Protein AF-H9X8B4-F1 (afdb_monomer)

Radius of gyration: 11.22 Å; Cα contacts (8 Å, |Δi|>4): 58; chains: 1; bounding box: 26×26×22 Å

Foldseek 3Di:
DADDPVVLVCLVPDDLVVQLLVCEPVNVVVDDQVVVQVNSVSSPDHDDAQPHRRPDGHD

Mean predicted aligned error: 2.79 Å

pLDDT: mean 93.38, std 4.03, range [67.94, 97.12]

Secondary structure (DSSP, 8-state):
-PPPHHHHHHHHH--HHHHGGG--HHHHTTS-HHHHHHHHHHTT----TT-EETTEE--

Structure (mmCIF, N/CA/C/O backbone):
data_AF-H9X8B4-F1
#
_entry.id   AF-H9X8B4-F1
#
loop_
_atom_site.group_PDB
_atom_site.id
_atom_site.type_symbol
_atom_site.label_atom_id
_atom_site.label_alt_id
_atom_site.label_comp_id
_atom_site.label_asym_id
_atom_site.label_entity_id
_atom_site.label_seq_id
_atom_site.pdbx_PDB_ins_code
_atom_site.Cartn_x
_atom_site.Cartn_y
_atom_site.Cartn_z
_atom_site.occupancy
_atom_site.B_iso_or_equiv
_atom_site.auth_seq_id
_atom_site.auth_comp_id
_atom_site.auth_asym_id
_atom_site.auth_atom_id
_atom_site.pdbx_PDB_model_num
ATOM 1 N N . LYS A 1 1 ? 14.172 -2.977 7.025 1.00 67.94 1 LYS A N 1
ATOM 2 C CA . LYS A 1 1 ? 14.428 -4.251 6.310 1.00 67.94 1 LYS A CA 1
ATOM 3 C C . LYS A 1 1 ? 13.867 -4.120 4.908 1.00 67.94 1 LYS A C 1
ATOM 5 O O . LYS A 1 1 ? 12.737 -3.666 4.790 1.00 67.94 1 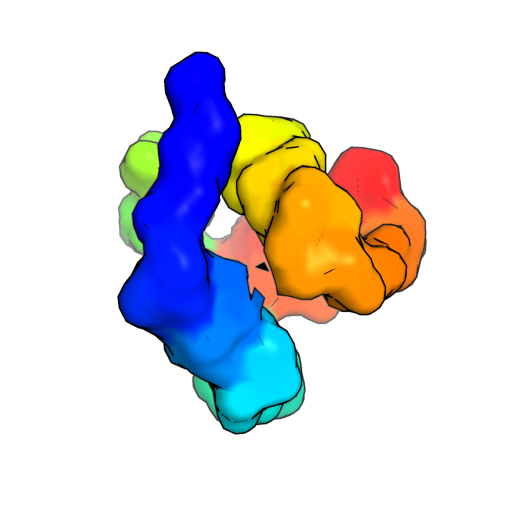LYS A O 1
ATOM 10 N N . SER A 1 2 ? 14.652 -4.454 3.888 1.00 83.62 2 SER A N 1
ATOM 11 C CA . SER A 1 2 ? 14.227 -4.321 2.494 1.00 83.62 2 SER A CA 1
ATOM 12 C C . SER A 1 2 ? 13.132 -5.342 2.158 1.00 83.62 2 SER A C 1
ATOM 14 O O . SER A 1 2 ? 13.210 -6.477 2.646 1.00 83.62 2 SER A O 1
ATOM 16 N N . PRO A 1 3 ? 12.105 -4.958 1.380 1.00 93.06 3 PRO A N 1
ATOM 17 C CA . PRO A 1 3 ? 11.040 -5.866 0.966 1.00 93.06 3 PRO A CA 1
ATOM 18 C C . PRO A 1 3 ? 11.595 -7.017 0.117 1.00 93.06 3 PRO A C 1
ATOM 20 O O . PRO A 1 3 ? 12.582 -6.866 -0.602 1.00 93.06 3 PRO A O 1
ATOM 23 N N . SER A 1 4 ? 10.961 -8.188 0.205 1.00 96.50 4 SER A N 1
ATOM 24 C CA . SER A 1 4 ? 11.311 -9.320 -0.655 1.00 96.50 4 SER A CA 1
ATOM 25 C C . SER A 1 4 ? 10.918 -9.043 -2.109 1.00 96.50 4 SER A C 1
ATOM 27 O O . SER A 1 4 ? 9.981 -8.287 -2.382 1.00 96.50 4 SER A O 1
ATOM 29 N N . ALA A 1 5 ? 11.588 -9.707 -3.055 1.00 95.75 5 ALA A N 1
ATOM 30 C CA . ALA A 1 5 ? 11.267 -9.581 -4.478 1.00 95.75 5 ALA A CA 1
ATOM 31 C C . ALA A 1 5 ? 9.796 -9.929 -4.777 1.00 95.75 5 ALA A C 1
ATOM 33 O O . ALA A 1 5 ? 9.144 -9.224 -5.546 1.00 95.75 5 ALA A O 1
ATOM 34 N N . ALA A 1 6 ? 9.257 -10.957 -4.111 1.00 96.56 6 ALA A N 1
ATOM 35 C CA . ALA A 1 6 ? 7.854 -11.350 -4.228 1.00 96.56 6 ALA A CA 1
ATOM 36 C C . ALA A 1 6 ? 6.895 -10.251 -3.734 1.00 96.56 6 ALA A C 1
ATOM 38 O O . ALA A 1 6 ? 5.928 -9.924 -4.418 1.00 96.56 6 ALA A O 1
ATOM 39 N N . CYS A 1 7 ? 7.197 -9.626 -2.589 1.00 95.69 7 CYS A N 1
ATOM 40 C CA . CYS A 1 7 ? 6.406 -8.515 -2.057 1.00 95.69 7 CYS A CA 1
ATOM 41 C C . CYS A 1 7 ? 6.377 -7.335 -3.037 1.00 95.69 7 CYS A C 1
ATOM 43 O O . CYS A 1 7 ? 5.300 -6.853 -3.389 1.00 95.69 7 CYS A O 1
ATOM 45 N N . CYS A 1 8 ? 7.536 -6.925 -3.563 1.00 96.75 8 CYS A N 1
ATOM 46 C CA . CYS A 1 8 ? 7.571 -5.855 -4.556 1.00 96.75 8 CYS A CA 1
ATOM 47 C C . CYS A 1 8 ? 6.903 -6.235 -5.887 1.00 96.75 8 CYS A C 1
ATOM 49 O O . CYS A 1 8 ? 6.343 -5.365 -6.549 1.00 96.75 8 CYS A O 1
ATOM 51 N N . GLY A 1 9 ? 6.932 -7.510 -6.287 1.00 97.12 9 GLY A N 1
ATOM 52 C CA . GLY A 1 9 ? 6.197 -8.000 -7.456 1.00 97.12 9 GLY A CA 1
ATOM 53 C C . GLY A 1 9 ? 4.690 -7.771 -7.325 1.00 97.12 9 GLY A C 1
ATOM 54 O O . GLY A 1 9 ? 4.070 -7.228 -8.240 1.00 97.12 9 GLY A O 1
ATOM 55 N N . LEU A 1 10 ? 4.123 -8.088 -6.157 1.00 95.31 10 LEU A N 1
ATOM 56 C CA . LEU A 1 10 ? 2.719 -7.807 -5.845 1.00 95.31 10 LEU A CA 1
ATOM 57 C C . LEU A 1 10 ? 2.444 -6.306 -5.813 1.00 95.31 10 LEU A C 1
ATOM 59 O O . LEU A 1 10 ? 1.498 -5.849 -6.448 1.00 95.31 10 LEU A O 1
ATOM 63 N N . ILE A 1 11 ? 3.299 -5.531 -5.139 1.00 95.50 11 ILE A N 1
ATOM 64 C CA . ILE A 1 11 ? 3.142 -4.075 -5.045 1.00 95.50 11 ILE A CA 1
ATOM 65 C C . ILE A 1 11 ? 3.107 -3.444 -6.420 1.00 95.50 11 ILE A C 1
ATOM 67 O O . ILE A 1 11 ? 2.268 -2.585 -6.617 1.00 95.50 11 ILE A O 1
ATOM 71 N N . ARG A 1 12 ? 3.964 -3.856 -7.361 1.00 94.94 12 ARG A N 1
ATOM 72 C CA . ARG A 1 12 ? 3.997 -3.337 -8.740 1.00 94.94 12 ARG A CA 1
ATOM 73 C C . ARG A 1 12 ? 2.822 -3.788 -9.603 1.00 94.94 12 ARG A C 1
ATOM 75 O O . ARG A 1 12 ? 2.454 -3.066 -10.520 1.00 94.94 12 ARG A O 1
ATOM 82 N N . SER A 1 13 ? 2.234 -4.941 -9.300 1.00 95.25 13 SER A N 1
ATOM 83 C CA . SER A 1 13 ? 1.118 -5.502 -10.074 1.00 95.25 13 SER A CA 1
ATOM 84 C C . SER A 1 13 ? -0.252 -5.080 -9.540 1.00 95.25 13 SER A C 1
ATOM 86 O O . SER A 1 13 ? -1.245 -5.169 -10.253 1.00 95.25 13 SER A O 1
ATOM 88 N N . ALA A 1 14 ? -0.327 -4.625 -8.288 1.00 93.69 14 ALA A N 1
ATOM 89 C CA . ALA A 1 14 ? -1.582 -4.254 -7.653 1.00 93.69 14 ALA A CA 1
ATOM 90 C C . ALA A 1 14 ? -2.223 -3.025 -8.318 1.00 93.69 14 ALA A C 1
ATOM 92 O O . ALA A 1 14 ? -1.555 -2.024 -8.588 1.00 93.69 14 ALA A O 1
ATOM 93 N N . ASP A 1 15 ? -3.533 -3.079 -8.531 1.00 93.12 15 ASP A N 1
ATOM 94 C CA . ASP A 1 15 ? -4.322 -1.937 -8.983 1.00 93.12 15 ASP A CA 1
ATOM 95 C C . ASP A 1 15 ? -4.776 -1.117 -7.766 1.00 93.12 15 ASP A C 1
ATOM 97 O O . ASP A 1 15 ? -5.539 -1.601 -6.926 1.00 93.12 15 ASP A O 1
ATOM 101 N N . MET A 1 16 ? -4.292 0.122 -7.643 1.00 88.75 16 MET A N 1
ATOM 102 C CA . MET A 1 16 ? -4.628 0.971 -6.493 1.00 88.75 16 MET A CA 1
ATOM 103 C C . MET A 1 16 ? -6.096 1.422 -6.503 1.00 88.75 16 MET A C 1
ATOM 105 O O . MET A 1 16 ? -6.664 1.619 -5.433 1.00 88.75 16 MET A O 1
ATOM 109 N N . GLY A 1 17 ? -6.742 1.509 -7.670 1.00 90.31 17 GLY A N 1
ATOM 110 C CA . GLY A 1 17 ? -8.179 1.766 -7.786 1.00 90.31 17 GLY A CA 1
ATOM 111 C C . GLY A 1 17 ? -9.027 0.615 -7.240 1.00 90.31 17 GLY A C 1
ATOM 112 O O . GLY A 1 17 ? -10.089 0.850 -6.671 1.00 90.31 17 GLY A O 1
ATOM 113 N N . CYS A 1 18 ? -8.533 -0.622 -7.321 1.00 94.00 18 CYS A N 1
ATOM 114 C CA . CYS A 1 18 ? -9.144 -1.786 -6.677 1.00 94.00 18 CYS A CA 1
ATOM 115 C C . CYS A 1 18 ? -8.820 -1.870 -5.174 1.00 94.00 18 CYS A C 1
ATOM 117 O O . CYS A 1 18 ? -9.690 -2.195 -4.363 1.00 94.00 18 CYS A O 1
ATOM 119 N N . VAL A 1 19 ? -7.578 -1.565 -4.782 1.00 93.44 19 VAL A N 1
ATOM 120 C CA . VAL A 1 19 ? -7.112 -1.688 -3.389 1.00 93.44 19 VAL A CA 1
ATOM 121 C C . VAL A 1 19 ? -7.686 -0.592 -2.491 1.00 93.44 19 VAL A C 1
ATOM 123 O O . VAL A 1 19 ? -8.164 -0.894 -1.399 1.00 93.44 19 VAL A O 1
ATOM 126 N N . CYS A 1 20 ? -7.679 0.669 -2.927 1.00 93.88 20 CYS A N 1
ATOM 127 C CA . CYS A 1 20 ? -8.063 1.803 -2.086 1.00 93.88 20 CYS A CA 1
ATOM 128 C C . CYS A 1 20 ? -9.485 1.711 -1.509 1.00 93.88 20 CYS A C 1
ATOM 130 O O . CYS A 1 20 ? -9.629 1.892 -0.300 1.00 93.88 20 CYS A O 1
ATOM 132 N N . PRO A 1 21 ? -10.531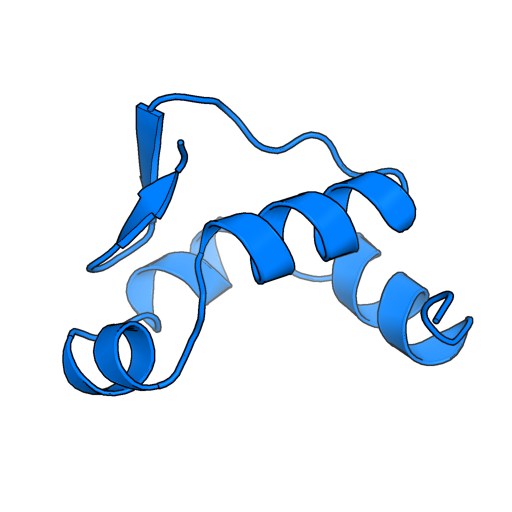 1.348 -2.277 1.00 94.62 21 PRO A N 1
ATOM 133 C CA . PRO A 1 21 ? -11.878 1.171 -1.731 1.00 94.62 21 PRO A CA 1
ATOM 134 C C . PRO A 1 21 ? -11.978 0.083 -0.654 1.00 94.62 21 PRO A C 1
ATOM 136 O O . PRO A 1 21 ? -12.909 0.090 0.147 1.00 94.62 21 PRO A O 1
ATOM 139 N N . LYS A 1 22 ? -11.033 -0.867 -0.620 1.00 94.88 22 LYS A N 1
ATOM 140 C CA . LYS A 1 22 ? -10.986 -1.927 0.395 1.00 94.88 22 LYS A CA 1
ATOM 141 C C . LYS A 1 22 ? -10.361 -1.458 1.706 1.00 94.88 22 LYS A C 1
ATOM 143 O O . LYS A 1 22 ? -10.539 -2.142 2.709 1.00 94.88 22 LYS A O 1
ATOM 148 N N . VAL A 1 23 ? -9.667 -0.317 1.734 1.00 94.88 23 VAL A N 1
ATOM 149 C CA . VAL A 1 23 ? -9.062 0.242 2.952 1.00 94.88 23 VAL A CA 1
ATOM 150 C C . VAL A 1 23 ? -10.149 0.888 3.812 1.00 94.88 23 VAL A C 1
ATOM 1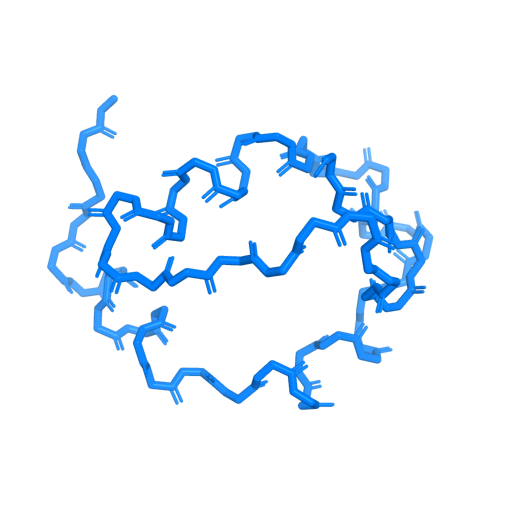52 O O . VAL A 1 23 ? -10.423 2.086 3.736 1.00 94.88 23 VAL A O 1
ATOM 155 N N . THR A 1 24 ? -10.801 0.065 4.629 1.00 96.56 24 THR A N 1
ATOM 156 C CA . THR A 1 24 ? -11.832 0.497 5.583 1.00 96.56 24 THR A CA 1
ATOM 157 C C . THR A 1 24 ? -11.215 1.143 6.832 1.00 96.56 24 THR A C 1
ATOM 159 O O . THR A 1 24 ? -10.018 0.968 7.087 1.00 96.56 24 THR A O 1
ATOM 162 N N . PRO A 1 25 ? -12.007 1.821 7.689 1.00 96.12 25 PRO A N 1
ATOM 163 C CA . PRO A 1 25 ? -11.494 2.415 8.925 1.00 96.12 25 PRO A CA 1
ATOM 164 C C . PRO A 1 25 ? -10.904 1.380 9.887 1.00 96.12 25 PRO A C 1
ATOM 166 O O . PRO A 1 25 ? -10.006 1.688 10.665 1.00 96.12 25 PRO A O 1
ATOM 169 N N . GLN A 1 26 ? -11.401 0.141 9.843 1.00 95.75 26 GLN A N 1
ATOM 170 C CA . GLN A 1 26 ? -10.868 -0.950 10.656 1.00 95.75 26 GLN A CA 1
ATOM 171 C C . GLN A 1 26 ? -9.459 -1.334 10.197 1.00 95.75 26 GLN A C 1
ATOM 173 O O . GLN A 1 26 ? -8.575 -1.482 11.032 1.00 95.75 26 GLN A O 1
ATOM 178 N N . ILE A 1 27 ? -9.222 -1.406 8.882 1.00 94.81 27 ILE A N 1
ATOM 179 C CA . ILE A 1 27 ? -7.887 -1.663 8.322 1.00 94.81 27 ILE A CA 1
ATOM 180 C C . ILE A 1 27 ? -6.957 -0.478 8.583 1.00 94.81 27 ILE A C 1
ATOM 182 O O . ILE A 1 27 ? -5.818 -0.680 8.993 1.00 94.81 27 ILE A O 1
ATOM 186 N N . ALA A 1 28 ? -7.449 0.751 8.409 1.00 93.56 28 ALA A N 1
ATOM 187 C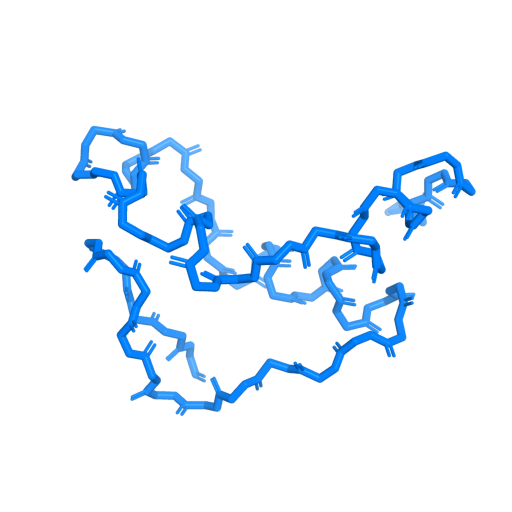 CA . ALA A 1 28 ? -6.682 1.972 8.648 1.00 93.56 28 ALA A CA 1
ATOM 188 C C . ALA A 1 28 ? -6.100 2.033 10.072 1.00 93.56 28 ALA A C 1
ATOM 190 O O . ALA A 1 28 ? -4.969 2.469 10.254 1.00 93.56 28 ALA A O 1
ATOM 191 N N . LYS A 1 29 ? -6.833 1.531 11.075 1.00 95.25 29 LYS A N 1
ATOM 192 C CA . LYS A 1 29 ? -6.366 1.453 12.471 1.00 95.25 29 LYS A CA 1
ATOM 193 C C . LYS A 1 29 ? -5.234 0.443 12.698 1.00 95.25 29 LYS A C 1
ATOM 195 O O . LYS A 1 29 ? -4.553 0.531 13.714 1.00 95.25 29 LYS A O 1
ATOM 200 N N . LEU A 1 30 ? -5.047 -0.516 11.793 1.00 94.81 30 LEU A N 1
ATOM 201 C CA . LEU A 1 30 ? -4.053 -1.588 11.920 1.00 94.81 30 LEU A CA 1
ATOM 202 C C . LEU A 1 30 ? -2.739 -1.275 11.196 1.00 94.81 30 LEU A C 1
ATOM 204 O O . LEU A 1 30 ? -1.740 -1.959 11.420 1.00 94.81 30 LEU A O 1
ATOM 208 N N . ILE A 1 31 ? -2.724 -0.269 10.320 1.00 92.31 31 ILE A N 1
ATOM 209 C CA . ILE A 1 31 ? -1.578 0.035 9.463 1.00 92.31 31 ILE A CA 1
ATOM 210 C C . ILE A 1 31 ? -0.989 1.408 9.781 1.00 92.31 31 ILE A C 1
ATOM 212 O O . ILE A 1 31 ? -1.694 2.371 10.059 1.00 92.31 31 ILE A O 1
ATOM 216 N N . ASN A 1 32 ? 0.336 1.516 9.686 1.00 94.12 32 ASN A N 1
ATOM 217 C CA . ASN A 1 32 ? 1.011 2.808 9.687 1.00 94.12 32 ASN A CA 1
ATOM 218 C C . ASN A 1 32 ? 1.149 3.280 8.235 1.00 94.12 32 ASN A C 1
ATOM 220 O O . ASN A 1 32 ? 1.927 2.702 7.474 1.00 94.12 32 ASN A O 1
ATOM 224 N N . VAL A 1 33 ? 0.392 4.317 7.867 1.00 93.00 33 VAL A N 1
ATOM 225 C CA . VAL A 1 33 ? 0.323 4.824 6.488 1.00 93.00 33 VAL A CA 1
ATOM 226 C C . VAL A 1 33 ? 1.704 5.217 5.970 1.00 93.00 33 VAL A C 1
ATOM 228 O O . VAL A 1 33 ? 2.091 4.758 4.901 1.00 93.00 33 VAL A O 1
ATOM 231 N N . SER A 1 34 ? 2.493 5.967 6.743 1.00 92.88 34 SER A N 1
ATOM 232 C CA . SER A 1 34 ? 3.843 6.375 6.335 1.00 92.88 34 SER A CA 1
ATOM 233 C C . SER A 1 34 ? 4.749 5.173 6.060 1.00 92.88 34 SER A C 1
ATOM 235 O O . SER A 1 34 ? 5.469 5.165 5.069 1.00 92.88 34 SER A O 1
ATOM 237 N N . LYS A 1 35 ? 4.667 4.108 6.873 1.00 93.38 35 LYS A N 1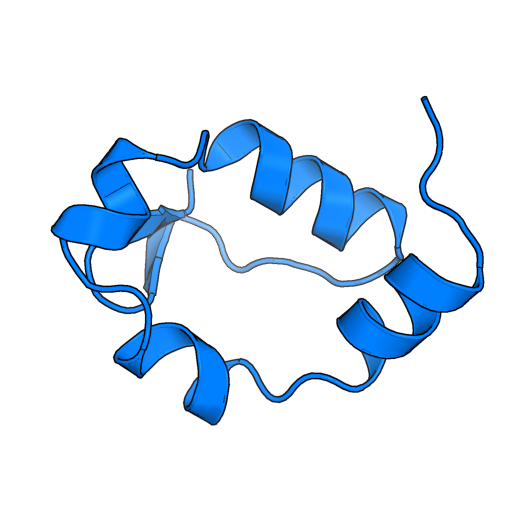
ATOM 238 C CA . LYS A 1 35 ? 5.429 2.872 6.620 1.00 93.38 35 LYS A CA 1
ATOM 239 C C . LYS A 1 35 ? 4.990 2.163 5.341 1.00 93.38 35 LYS A C 1
ATOM 241 O O . LYS A 1 35 ? 5.842 1.634 4.632 1.00 93.38 35 LYS A O 1
ATOM 246 N N . VAL A 1 36 ? 3.686 2.123 5.061 1.00 93.00 36 VAL A N 1
ATOM 247 C CA . VAL A 1 36 ? 3.156 1.531 3.823 1.00 93.00 36 VAL A CA 1
ATOM 248 C C . VAL A 1 36 ? 3.644 2.324 2.615 1.00 93.00 36 VAL A C 1
ATOM 250 O O . VAL A 1 36 ? 4.145 1.722 1.671 1.00 93.00 36 VAL A O 1
ATOM 253 N N . VAL A 1 37 ? 3.577 3.656 2.673 1.00 93.56 37 VAL A N 1
ATOM 254 C CA . VAL A 1 37 ? 4.067 4.542 1.608 1.00 93.56 37 VAL A CA 1
ATOM 255 C C . VAL A 1 37 ? 5.554 4.315 1.353 1.00 93.56 37 VAL A C 1
ATOM 257 O O . VAL A 1 37 ? 5.917 3.956 0.236 1.00 93.56 37 VAL A O 1
ATOM 260 N N . SER A 1 38 ? 6.396 4.362 2.390 1.00 93.94 38 SER A N 1
ATOM 261 C CA . SER A 1 38 ? 7.835 4.118 2.231 1.00 93.94 38 SER A CA 1
ATOM 262 C C . SER A 1 38 ? 8.149 2.737 1.648 1.00 93.94 38 SER A C 1
ATOM 264 O O . SER A 1 38 ? 9.120 2.579 0.911 1.00 93.94 38 SER A O 1
ATOM 266 N N . LEU A 1 39 ? 7.346 1.715 1.963 1.00 94.31 39 LEU A N 1
ATOM 267 C CA . LEU A 1 39 ? 7.494 0.369 1.407 1.00 94.31 39 LEU A CA 1
ATOM 268 C C . LEU A 1 39 ? 7.111 0.313 -0.080 1.00 94.31 39 LEU A C 1
ATOM 270 O O . LEU A 1 39 ? 7.819 -0.323 -0.861 1.00 94.31 39 LEU A O 1
ATOM 274 N N . VAL A 1 40 ? 6.036 0.993 -0.482 1.00 94.50 40 VAL A N 1
ATOM 275 C CA . VAL A 1 40 ? 5.621 1.103 -1.890 1.00 94.50 40 VAL A CA 1
ATOM 276 C C . VAL A 1 40 ? 6.681 1.843 -2.712 1.00 94.50 40 VAL A C 1
ATOM 278 O O . VAL A 1 40 ? 7.090 1.350 -3.767 1.00 94.50 40 VAL A O 1
ATOM 281 N N . GLU A 1 41 ? 7.199 2.951 -2.184 1.00 94.00 41 GLU A N 1
ATOM 282 C CA . GLU A 1 41 ? 8.278 3.736 -2.795 1.00 94.00 41 GLU A CA 1
ATOM 283 C C . GLU A 1 41 ? 9.580 2.942 -2.901 1.00 94.00 41 GLU A C 1
ATOM 285 O O . GLU A 1 41 ? 10.204 2.912 -3.960 1.00 94.00 41 GLU A O 1
ATOM 290 N N . SER A 1 42 ? 9.943 2.190 -1.855 1.00 95.25 42 SER A N 1
ATOM 291 C CA . SER A 1 42 ? 11.110 1.292 -1.872 1.00 95.25 42 SER A CA 1
ATOM 292 C C . SER A 1 42 ? 11.010 0.194 -2.938 1.00 95.25 42 SER A C 1
ATOM 294 O O . SER A 1 42 ? 12.026 -0.357 -3.355 1.00 95.25 42 SER A O 1
ATOM 296 N N . CYS A 1 43 ? 9.797 -0.143 -3.386 1.00 96.00 43 CYS A N 1
ATOM 297 C CA . CYS A 1 43 ? 9.557 -1.088 -4.477 1.00 96.00 43 CYS A CA 1
ATOM 298 C C . CYS A 1 43 ? 9.497 -0.430 -5.869 1.00 96.00 43 CYS A C 1
ATOM 300 O O . CYS A 1 43 ? 9.265 -1.140 -6.858 1.00 96.00 43 CYS A O 1
ATOM 302 N N . GLY A 1 44 ? 9.722 0.887 -5.954 1.00 93.94 44 GLY A N 1
ATOM 303 C CA . GLY A 1 44 ? 9.793 1.665 -7.192 1.00 93.94 44 GLY A CA 1
ATOM 304 C C . GLY A 1 44 ? 8.456 2.221 -7.686 1.00 93.94 44 GLY A C 1
ATOM 305 O O . GLY A 1 44 ? 8.357 2.581 -8.856 1.00 93.94 44 GLY A O 1
ATOM 306 N N . ARG A 1 45 ? 7.414 2.270 -6.845 1.00 93.56 45 AR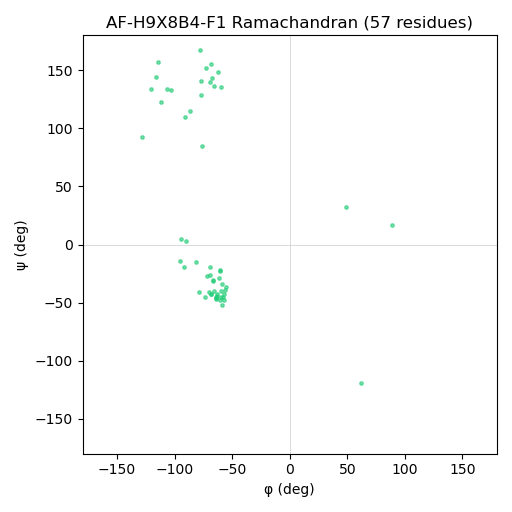G A N 1
ATOM 307 C CA . ARG A 1 45 ? 6.142 2.933 -7.180 1.00 93.56 45 ARG A CA 1
ATOM 308 C C . ARG A 1 45 ? 6.038 4.284 -6.485 1.00 93.56 45 ARG A C 1
ATOM 310 O O . ARG A 1 45 ? 6.240 4.369 -5.283 1.00 93.56 45 ARG A O 1
ATOM 317 N N . SER A 1 46 ? 5.655 5.313 -7.234 1.00 91.50 46 SER A N 1
ATOM 318 C CA . SER A 1 46 ? 5.326 6.617 -6.657 1.00 91.50 46 SER A CA 1
ATOM 319 C C . SER A 1 46 ? 3.938 6.583 -6.018 1.00 91.50 46 SER A C 1
ATOM 321 O O . SER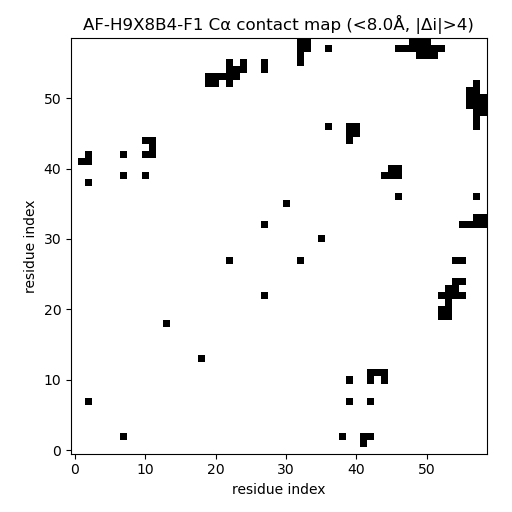 A 1 46 ? 3.014 5.967 -6.559 1.00 91.50 46 SER A O 1
ATOM 323 N N . VAL A 1 47 ? 3.803 7.241 -4.868 1.00 91.94 47 VAL A N 1
ATOM 324 C CA . VAL A 1 47 ? 2.531 7.433 -4.176 1.00 91.94 47 VAL A CA 1
ATOM 325 C C . VAL A 1 47 ? 2.173 8.920 -4.242 1.00 91.94 47 VAL A C 1
ATOM 327 O O . VAL A 1 47 ? 2.963 9.741 -3.784 1.00 91.94 47 VAL A O 1
ATOM 330 N N . PRO A 1 48 ? 1.006 9.291 -4.795 1.00 91.19 48 PRO A N 1
ATOM 331 C CA . PRO A 1 48 ? 0.552 10.676 -4.790 1.00 91.19 48 PRO A CA 1
ATOM 332 C C . PRO A 1 48 ? 0.412 11.206 -3.361 1.00 91.19 48 PRO A C 1
ATOM 334 O O . PRO A 1 48 ? -0.157 10.524 -2.506 1.00 91.19 48 PRO A O 1
ATOM 337 N N . HIS A 1 49 ? 0.892 12.421 -3.111 1.00 92.44 49 HIS A N 1
ATOM 338 C CA . HIS A 1 49 ? 0.762 13.084 -1.812 1.00 92.44 49 HIS A CA 1
ATOM 339 C C . HIS A 1 49 ? -0.669 13.559 -1.557 1.00 92.44 49 HIS A C 1
ATOM 341 O O . HIS A 1 49 ? -1.413 13.850 -2.498 1.00 92.44 49 HIS A O 1
ATOM 347 N N . HIS A 1 50 ? -1.050 13.624 -0.278 1.00 92.88 50 HIS A N 1
ATOM 348 C CA . HIS A 1 50 ? -2.333 14.169 0.198 1.00 92.88 50 HIS A CA 1
ATOM 349 C C . HIS A 1 50 ? -3.570 13.632 -0.540 1.00 92.88 50 HIS A C 1
ATOM 351 O O . HIS A 1 50 ? -4.570 14.324 -0.725 1.00 92.88 50 HIS A O 1
ATOM 357 N N . THR A 1 51 ? -3.502 12.377 -0.975 1.00 93.06 51 THR A N 1
ATOM 358 C CA . THR A 1 51 ? -4.522 11.717 -1.784 1.00 93.06 51 THR A CA 1
ATOM 359 C C . THR A 1 51 ? -5.281 10.712 -0.931 1.00 93.06 51 THR A C 1
ATOM 361 O O . THR A 1 51 ? -4.691 9.922 -0.188 1.00 93.06 51 THR A O 1
ATOM 364 N N . GLN A 1 52 ? -6.609 10.735 -1.034 1.00 93.19 52 GLN A N 1
ATOM 365 C CA . GLN A 1 52 ? -7.466 9.818 -0.296 1.00 93.19 52 GLN A CA 1
ATOM 366 C C . GLN A 1 52 ? -7.457 8.422 -0.936 1.00 93.19 52 GLN A C 1
ATOM 368 O O . GLN A 1 52 ? -7.719 8.259 -2.126 1.00 93.19 52 GLN A O 1
ATOM 373 N N . CYS A 1 53 ? -7.208 7.401 -0.120 1.00 94.50 53 CYS A N 1
ATOM 374 C CA . CYS A 1 53 ? -7.242 5.992 -0.489 1.00 94.50 53 CYS A CA 1
ATOM 375 C C . CYS A 1 53 ? -8.135 5.249 0.513 1.00 94.50 53 CYS A C 1
ATOM 377 O O . CYS A 1 53 ? -7.702 4.853 1.595 1.00 94.50 53 CYS A O 1
ATOM 379 N N . GLY A 1 54 ? -9.422 5.121 0.188 1.00 94.06 54 GLY A N 1
ATOM 380 C CA . GLY A 1 54 ? -10.412 4.599 1.132 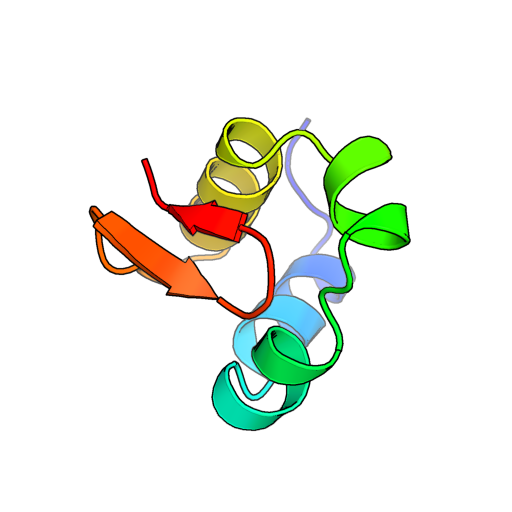1.00 94.06 54 GLY A CA 1
ATOM 381 C C . GLY A 1 54 ? -10.532 5.497 2.365 1.00 94.06 54 GLY A C 1
ATOM 382 O O . GLY A 1 54 ? -10.893 6.669 2.260 1.00 94.06 54 GLY A O 1
ATOM 383 N N . SER A 1 55 ? -10.234 4.939 3.540 1.00 95.31 55 SER A N 1
ATOM 384 C CA . SER A 1 55 ? -10.301 5.637 4.835 1.00 95.31 55 SER A CA 1
ATOM 385 C C . SER A 1 55 ? -8.974 6.249 5.298 1.00 95.31 55 SER A C 1
ATOM 387 O O . SER A 1 55 ? -8.906 6.738 6.423 1.00 95.31 55 SER A O 1
ATOM 389 N N . ILE A 1 56 ? -7.919 6.198 4.477 1.00 95.06 56 ILE A N 1
ATOM 390 C CA . ILE A 1 56 ? -6.631 6.848 4.762 1.00 95.06 56 ILE A CA 1
ATOM 391 C C . ILE A 1 56 ? -6.350 7.968 3.762 1.00 95.06 56 ILE A C 1
ATOM 393 O O . ILE A 1 56 ? -6.836 7.942 2.631 1.00 95.06 56 ILE A O 1
ATOM 397 N N . THR A 1 57 ? -5.498 8.902 4.170 1.00 94.62 57 THR A N 1
ATOM 398 C CA . THR A 1 57 ? -4.931 9.935 3.299 1.00 94.62 57 THR A CA 1
ATOM 399 C C . THR A 1 57 ? -3.420 9.785 3.312 1.00 94.62 57 THR A C 1
ATOM 401 O O . THR A 1 57 ? -2.827 9.587 4.376 1.00 94.62 57 THR A O 1
ATOM 404 N N . THR A 1 58 ? -2.799 9.818 2.136 1.00 92.31 58 THR A N 1
ATOM 405 C CA . THR A 1 58 ? -1.341 9.762 2.022 1.00 92.31 58 THR A CA 1
ATOM 406 C C . THR A 1 58 ? -0.706 11.032 2.602 1.00 92.31 58 THR A C 1
ATOM 408 O O . THR A 1 58 ? -1.295 12.114 2.503 1.00 92.31 58 THR A O 1
ATOM 411 N N . PRO A 1 59 ? 0.459 10.907 3.260 1.00 87.00 59 PRO A N 1
ATOM 412 C CA . PRO A 1 59 ? 1.171 12.044 3.820 1.00 87.00 59 PRO A CA 1
ATOM 413 C C . PRO A 1 59 ? 1.734 12.972 2.742 1.00 87.00 59 PRO A C 1
ATOM 415 O O . PRO A 1 59 ? 1.833 12.581 1.554 1.00 87.00 59 PRO A O 1
#

Organism: Pinus taeda (NCBI:txid3352)

Solvent-accessible surface area (backbone atoms only — not comparable to full-atom values): 3606 Å² total; per-residue (Å²): 132,84,78,52,71,68,56,34,52,48,62,73,67,55,55,61,84,68,49,22,74,67,33,38,64,73,53,46,74,76,52,59,63,69,62,52,50,55,52,44,43,74,53,75,41,88,74,70,62,72,37,78,38,55,60,43,65,40,109

Sequence (59 aa):
KS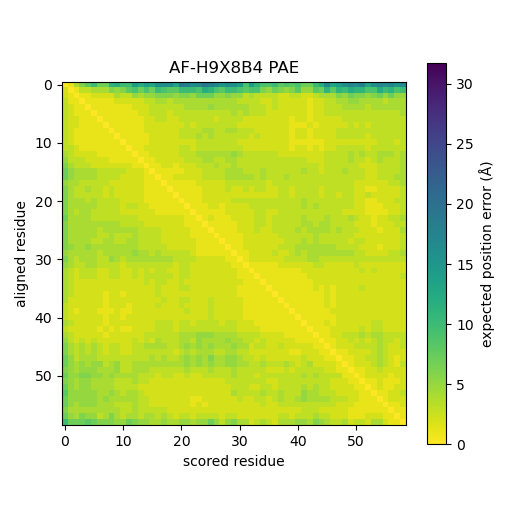PSAACCGLIRSADMGCVCPKVTPQIAKLINVSKVVSLVESCGRSVPHHTQCGSITTP

InterPro domains:
  IPR016140 Bifunctional inhibitor/plant lipid transfer protein/seed storage helical domain [PF14368] (2-53)
  IPR036312 Bifunctional inhibitor/plant lipid transfer protein/seed storage helical domain superfamily [G3DSA:1.10.110.10] (1-53)
  IPR036312 Bifunctional inhibitor/plant lipid transfer protein/seed storage helical domain superfamily [SSF47699] (2-55)